Protein AF-A0A2N4TYK5-F1 (afdb_monomer)

Secondary structure (DSSP, 8-state):
---S-HHHHTTT----HHHHHHHHHHHIIIIIGGG-HHHHHHHHHIIIIIS---HHHHHHHHHHTT-HHHHHHHHHHHHHH---HHHHHHHHHHHHHHS-HHHHHHHHHHHHSPPP--

Solvent-accessible surface area (backbone atoms only — not comparable to full-atom values): 6591 Å² total; per-residue (Å²): 124,54,68,96,48,64,73,42,54,77,71,73,50,85,74,58,68,68,60,50,39,55,51,50,22,51,42,40,60,71,61,29,57,87,64,36,60,72,53,40,20,54,47,40,45,42,41,46,65,77,21,55,45,55,63,44,63,56,40,49,29,30,50,77,53,74,42,42,67,29,45,31,50,38,52,21,52,51,50,66,69,47,89,49,68,68,59,38,50,54,49,48,52,49,50,57,75,37,51,54,74,69,54,47,55,52,25,59,52,51,55,73,44,78,86,78,91,122

Foldseek 3Di:
DAALDVVCVVVVHDDDLVRSLVVLLCCVQPPVVVVDLVSLLVSLCCCCPVVVDQLLSSCVSCVVNVNLLSNLLNLLVVLLVDDDPVVSVVSLVSPVVRYDPVSSVSSVVSNPDDDDPD

Organism: Ralstonia pickettii (NCBI:txid329)

Structure (mmCIF, N/CA/C/O backbone):
data_AF-A0A2N4TYK5-F1
#
_entry.id   AF-A0A2N4TYK5-F1
#
loop_
_atom_si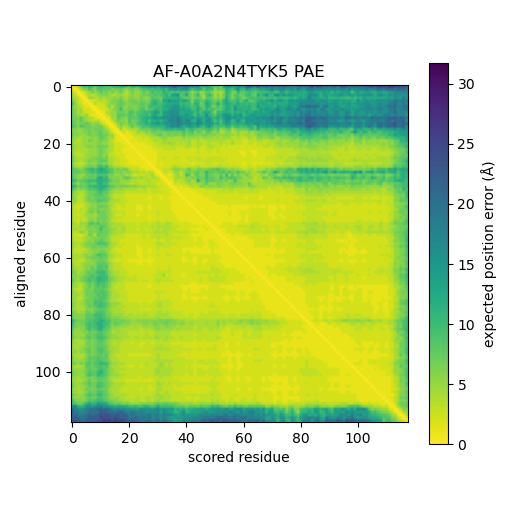te.group_PDB
_atom_site.id
_atom_site.type_symbol
_atom_site.label_atom_id
_atom_site.label_alt_id
_atom_site.label_comp_id
_atom_site.label_asym_id
_atom_site.label_entity_id
_atom_site.label_seq_id
_atom_site.pdbx_PDB_ins_code
_atom_site.Cartn_x
_atom_site.Cartn_y
_atom_site.Cartn_z
_atom_site.occupancy
_atom_site.B_iso_or_equiv
_atom_site.auth_seq_id
_atom_site.auth_comp_id
_atom_site.auth_asym_id
_atom_site.auth_atom_id
_atom_site.pdbx_PDB_model_num
ATOM 1 N N . MET A 1 1 ? -7.167 5.274 -12.864 1.00 63.44 1 MET A N 1
ATOM 2 C CA . MET A 1 1 ? -5.934 4.717 -12.266 1.00 63.44 1 MET A CA 1
ATOM 3 C C . MET A 1 1 ? -4.728 5.375 -12.900 1.00 63.44 1 MET A C 1
ATOM 5 O O . MET A 1 1 ? -4.667 5.441 -14.124 1.00 63.44 1 MET A O 1
ATOM 9 N N . THR A 1 2 ? -3.800 5.870 -12.085 1.00 69.75 2 THR A N 1
ATOM 10 C CA . THR A 1 2 ? -2.641 6.642 -12.559 1.00 69.75 2 THR A CA 1
ATOM 11 C C . THR A 1 2 ? -1.418 5.734 -12.709 1.00 69.75 2 THR A C 1
ATOM 13 O O . THR A 1 2 ? -1.240 4.776 -11.952 1.00 69.75 2 THR A O 1
ATOM 16 N N . CYS A 1 3 ? -0.572 5.999 -13.708 1.00 76.19 3 CYS A N 1
ATOM 17 C CA . CYS A 1 3 ? 0.667 5.248 -13.907 1.00 76.19 3 CYS A CA 1
ATOM 18 C C . CYS A 1 3 ? 1.686 5.585 -12.806 1.00 76.19 3 CYS A C 1
ATOM 20 O O . CYS A 1 3 ? 1.878 6.751 -12.473 1.00 76.19 3 CYS A O 1
ATOM 22 N N . CYS A 1 4 ? 2.429 4.582 -12.329 1.00 74.31 4 CYS A N 1
ATOM 23 C CA . CYS A 1 4 ? 3.496 4.749 -11.333 1.00 74.31 4 CYS A CA 1
ATOM 24 C C . CYS A 1 4 ? 4.716 5.561 -11.831 1.00 74.31 4 CYS A C 1
ATOM 26 O O . CYS A 1 4 ? 5.663 5.792 -11.080 1.00 74.31 4 CYS A O 1
ATOM 28 N N . LYS A 1 5 ? 4.753 5.945 -13.117 1.00 75.19 5 LYS A N 1
ATOM 29 C CA . LYS A 1 5 ? 5.758 6.843 -13.708 1.00 75.19 5 LYS A CA 1
ATOM 30 C C . LYS A 1 5 ? 5.098 8.172 -14.075 1.00 75.19 5 LYS A C 1
ATOM 32 O O . LYS A 1 5 ? 4.512 8.288 -15.151 1.00 75.19 5 LYS A O 1
ATOM 37 N N . ALA A 1 6 ? 5.295 9.189 -13.236 1.00 69.25 6 ALA A N 1
ATOM 38 C CA . ALA A 1 6 ? 4.780 10.543 -13.466 1.00 69.25 6 ALA A CA 1
ATOM 39 C C . ALA A 1 6 ? 5.142 11.104 -14.857 1.00 69.25 6 ALA A C 1
ATOM 41 O O . ALA A 1 6 ? 4.305 11.717 -15.506 1.00 69.25 6 ALA A O 1
ATOM 42 N N . GLY A 1 7 ? 6.346 10.810 -15.368 1.00 70.06 7 GLY A N 1
ATOM 43 C CA . GLY A 1 7 ? 6.783 11.260 -16.694 1.00 70.06 7 GLY A CA 1
ATOM 44 C C . GLY A 1 7 ? 5.959 10.718 -17.870 1.00 70.06 7 GLY A C 1
ATOM 45 O O . GLY A 1 7 ? 5.815 11.427 -18.853 1.00 70.06 7 GLY A O 1
ATOM 46 N N . ARG A 1 8 ? 5.376 9.507 -17.782 1.00 71.44 8 ARG A N 1
ATOM 47 C CA . ARG A 1 8 ? 4.475 8.991 -18.839 1.00 71.44 8 ARG 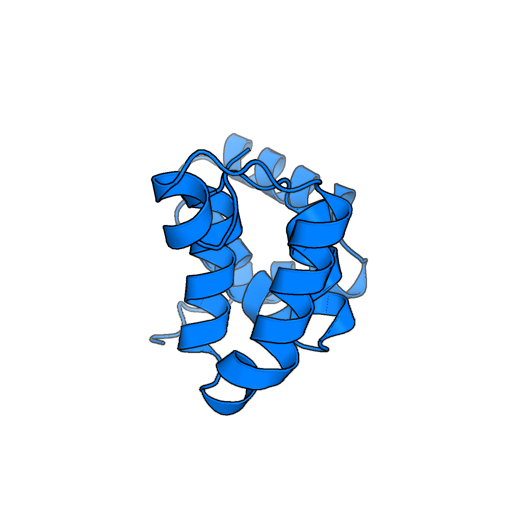A CA 1
ATOM 48 C C . ARG A 1 8 ? 3.118 9.685 -18.795 1.00 71.44 8 ARG A C 1
ATOM 50 O O . ARG A 1 8 ? 2.579 10.034 -19.839 1.00 71.44 8 ARG A O 1
ATOM 57 N N . VAL A 1 9 ? 2.611 9.926 -17.585 1.00 68.94 9 VAL A N 1
ATOM 58 C CA . VAL A 1 9 ? 1.361 10.667 -17.366 1.00 68.94 9 VAL A CA 1
ATOM 59 C C . VAL A 1 9 ? 1.486 12.093 -17.901 1.00 68.94 9 VAL A C 1
ATOM 61 O O . VAL A 1 9 ? 0.593 12.562 -18.595 1.00 68.94 9 VAL A O 1
ATOM 64 N N . ALA A 1 10 ? 2.624 12.748 -17.651 1.00 67.56 10 ALA A N 1
ATOM 65 C CA . ALA A 1 10 ? 2.892 14.121 -18.079 1.00 67.56 10 ALA A CA 1
ATOM 66 C C . ALA A 1 10 ? 2.890 14.320 -19.608 1.00 67.56 10 ALA A C 1
ATOM 68 O O . ALA A 1 10 ? 2.697 15.440 -20.067 1.00 67.56 10 ALA A O 1
ATOM 69 N N . VAL A 1 11 ? 3.073 13.252 -20.391 1.00 72.81 11 VAL A N 1
ATOM 70 C CA . VAL A 1 11 ? 3.033 13.284 -21.866 1.00 72.81 11 VAL A CA 1
ATOM 71 C C . VAL A 1 11 ? 1.797 12.579 -22.444 1.00 72.81 11 VAL A C 1
ATOM 73 O O . VAL A 1 11 ? 1.785 12.211 -23.614 1.00 72.81 11 VAL A O 1
ATOM 76 N N . GLY A 1 12 ? 0.761 12.356 -21.627 1.00 63.22 12 GLY A N 1
ATOM 77 C CA . GLY A 1 12 ? -0.521 11.794 -22.070 1.00 63.22 12 GLY A CA 1
ATOM 78 C C . GLY A 1 12 ? -0.496 10.302 -22.415 1.00 63.22 12 GLY A C 1
ATOM 79 O O . GLY A 1 12 ? -1.454 9.796 -22.994 1.00 63.22 12 GLY A O 1
ATOM 80 N N . LEU A 1 13 ? 0.571 9.575 -22.064 1.00 59.09 13 LEU A N 1
ATOM 81 C CA . LEU A 1 13 ? 0.667 8.146 -22.348 1.00 59.09 13 LEU A CA 1
ATOM 82 C C . LEU A 1 13 ? -0.080 7.337 -21.285 1.00 59.09 13 LEU A C 1
ATOM 84 O O . LEU A 1 13 ? 0.335 7.271 -20.122 1.00 59.09 13 LEU A O 1
ATOM 88 N N . SER A 1 14 ? -1.148 6.662 -21.706 1.00 65.31 14 SER A N 1
ATOM 89 C CA . SER A 1 14 ? -1.745 5.576 -20.936 1.00 65.31 14 SER A CA 1
ATOM 90 C C . SER A 1 14 ? -0.836 4.340 -20.984 1.00 65.31 14 SER A C 1
ATOM 92 O O . SER A 1 14 ? -0.026 4.148 -21.892 1.00 65.31 14 SER A O 1
ATOM 94 N N . CYS A 1 15 ? -0.906 3.521 -19.942 1.00 71.50 15 CYS A N 1
ATOM 95 C CA . CYS A 1 15 ? -0.182 2.259 -19.849 1.00 71.50 15 CYS A CA 1
ATOM 96 C C . CYS A 1 15 ? -1.190 1.213 -19.399 1.00 71.50 15 CYS A C 1
ATOM 98 O O . CYS A 1 15 ? -1.906 1.473 -18.426 1.00 71.50 15 CYS A O 1
ATOM 100 N N . GLU A 1 16 ? -1.246 0.065 -20.068 1.00 78.88 16 GLU A N 1
ATOM 101 C CA . GLU A 1 16 ? -2.131 -1.016 -19.646 1.00 78.88 16 GLU A CA 1
ATOM 102 C C . GLU A 1 16 ? -1.753 -1.515 -18.253 1.00 78.88 16 GLU A C 1
ATOM 104 O O . GLU A 1 16 ? -0.604 -1.400 -17.812 1.00 78.88 16 GLU A O 1
ATOM 109 N N . ARG A 1 17 ? -2.737 -2.051 -17.526 1.00 79.81 17 ARG A N 1
ATOM 110 C CA . ARG A 1 17 ? -2.545 -2.431 -16.126 1.00 79.81 17 ARG A CA 1
ATOM 111 C C . ARG A 1 17 ? -1.451 -3.484 -15.954 1.00 79.81 17 ARG A C 1
ATOM 113 O O . ARG A 1 17 ? -0.617 -3.351 -15.061 1.00 79.81 17 ARG A O 1
ATOM 120 N N . MET A 1 18 ? -1.428 -4.482 -16.831 1.00 76.81 18 MET A N 1
ATOM 121 C CA . MET A 1 18 ? -0.425 -5.548 -16.804 1.00 76.81 18 MET A CA 1
ATOM 122 C C . MET A 1 18 ? 0.994 -4.990 -16.979 1.00 76.81 18 MET A C 1
ATOM 124 O O . MET A 1 18 ? 1.883 -5.29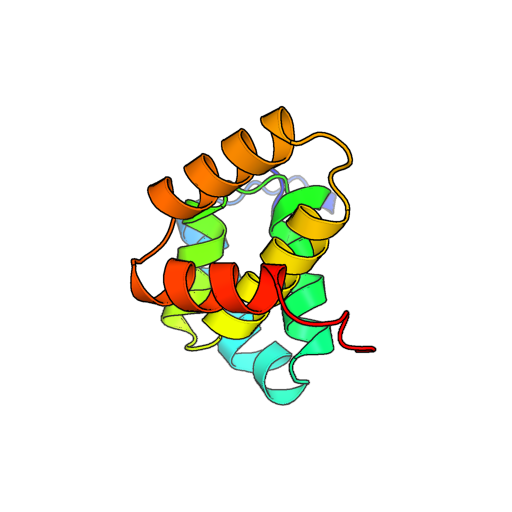0 -16.181 1.00 76.81 18 MET A O 1
ATOM 128 N N . ASP A 1 19 ? 1.188 -4.070 -17.925 1.00 82.62 19 ASP A N 1
ATOM 129 C CA . ASP A 1 19 ? 2.478 -3.405 -18.135 1.00 82.62 19 ASP A CA 1
ATOM 130 C C . ASP A 1 19 ? 2.912 -2.574 -16.923 1.00 82.62 19 ASP A C 1
ATOM 132 O O . ASP A 1 19 ? 4.095 -2.529 -16.569 1.00 82.62 19 ASP A O 1
ATOM 136 N N . GLN A 1 20 ? 1.958 -1.915 -16.259 1.00 85.00 20 GLN A N 1
ATOM 137 C CA . GLN A 1 20 ? 2.230 -1.155 -15.042 1.00 85.00 20 GLN A CA 1
ATOM 138 C C . GLN A 1 20 ? 2.731 -2.066 -13.914 1.00 85.00 20 GLN A C 1
ATOM 140 O O . GLN A 1 20 ? 3.706 -1.716 -13.246 1.00 85.00 20 GLN A O 1
ATOM 145 N N . MET A 1 21 ? 2.106 -3.229 -13.716 1.00 85.88 21 MET A N 1
ATOM 146 C CA . MET A 1 21 ? 2.499 -4.192 -12.680 1.00 85.88 21 MET A CA 1
ATOM 147 C C . MET A 1 21 ? 3.901 -4.753 -12.939 1.00 85.88 21 MET A C 1
ATOM 149 O O . MET A 1 21 ? 4.741 -4.745 -12.036 1.00 85.88 21 MET A O 1
ATOM 153 N N . CYS A 1 22 ? 4.206 -5.120 -14.188 1.00 87.06 22 CYS A N 1
ATOM 154 C CA . CYS A 1 22 ? 5.554 -5.518 -14.601 1.00 87.06 22 CYS A CA 1
ATOM 155 C C . CYS A 1 22 ? 6.581 -4.399 -14.364 1.00 87.06 22 CYS A C 1
ATOM 157 O O . CYS A 1 22 ? 7.681 -4.651 -13.869 1.00 87.06 22 CYS A O 1
ATOM 159 N N . CYS A 1 23 ? 6.237 -3.144 -14.668 1.00 88.25 23 CYS A N 1
ATOM 160 C CA . CYS A 1 23 ? 7.107 -1.997 -14.398 1.00 88.25 23 CYS A CA 1
ATOM 161 C C . CYS A 1 23 ? 7.362 -1.792 -12.898 1.00 88.25 23 CYS A C 1
ATOM 163 O O . CYS A 1 23 ? 8.490 -1.481 -12.507 1.00 88.25 23 CYS A O 1
ATOM 165 N N . ALA A 1 24 ? 6.330 -1.934 -12.062 1.00 89.69 24 ALA A N 1
ATOM 166 C CA . ALA A 1 24 ? 6.452 -1.811 -10.613 1.00 89.69 24 ALA A CA 1
ATOM 167 C C . ALA A 1 24 ? 7.377 -2.897 -10.050 1.00 89.69 24 ALA A C 1
ATOM 169 O O . ALA A 1 24 ? 8.308 -2.567 -9.317 1.00 89.69 24 ALA A O 1
ATOM 170 N N . TRP A 1 25 ? 7.193 -4.153 -10.471 1.00 93.06 25 TRP A N 1
ATOM 171 C CA . TRP A 1 25 ? 8.066 -5.263 -10.088 1.00 93.06 25 TRP A CA 1
ATOM 172 C C . TRP A 1 25 ? 9.535 -4.995 -10.446 1.00 93.06 25 TRP A C 1
ATOM 174 O O . TRP A 1 25 ? 10.390 -5.047 -9.564 1.00 93.06 25 TRP A O 1
ATOM 184 N N . HIS A 1 26 ? 9.834 -4.591 -11.688 1.00 90.25 26 HIS A N 1
ATOM 185 C CA . HIS A 1 26 ? 11.208 -4.265 -12.098 1.00 90.25 26 HIS A CA 1
ATOM 186 C C . HIS A 1 26 ? 11.826 -3.131 -11.264 1.00 90.25 26 HIS A C 1
ATOM 188 O O . HIS A 1 26 ? 13.013 -3.175 -10.942 1.00 90.25 26 HIS A O 1
ATOM 194 N N . ARG A 1 27 ? 11.047 -2.104 -10.890 1.00 88.50 27 ARG A N 1
ATOM 195 C CA . ARG A 1 27 ? 11.545 -1.018 -10.023 1.00 88.50 27 ARG A CA 1
ATOM 196 C C . ARG A 1 27 ? 11.852 -1.511 -8.615 1.00 88.50 27 ARG A C 1
ATOM 198 O O . ARG A 1 27 ? 12.875 -1.113 -8.058 1.00 88.50 27 ARG A O 1
ATOM 205 N N . ILE A 1 28 ? 10.990 -2.358 -8.059 1.00 91.88 28 ILE A N 1
ATOM 206 C CA . ILE A 1 28 ? 11.197 -2.955 -6.740 1.00 91.88 28 ILE A CA 1
ATOM 207 C C . ILE A 1 28 ? 12.465 -3.807 -6.767 1.00 91.88 28 ILE A C 1
ATOM 209 O O . ILE A 1 28 ? 13.404 -3.508 -6.033 1.00 91.88 28 ILE A O 1
ATOM 213 N N . ALA A 1 29 ? 12.523 -4.789 -7.669 1.00 89.31 29 ALA A N 1
ATOM 214 C CA . ALA A 1 29 ? 13.624 -5.739 -7.772 1.00 89.31 29 ALA A CA 1
ATOM 215 C C . ALA A 1 29 ? 14.966 -5.073 -8.123 1.00 89.31 29 ALA A C 1
ATOM 217 O O . ALA A 1 29 ? 15.992 -5.430 -7.551 1.00 89.31 29 ALA A O 1
ATOM 218 N N . GLY A 1 30 ? 14.966 -4.098 -9.038 1.00 82.88 30 GLY A N 1
ATOM 219 C CA . GLY A 1 30 ? 16.196 -3.512 -9.575 1.00 82.88 30 GLY A CA 1
ATOM 220 C C . GLY A 1 30 ? 16.705 -2.262 -8.855 1.00 82.88 30 GLY A C 1
ATOM 221 O O . GLY A 1 30 ? 17.912 -2.067 -8.764 1.00 82.88 30 GLY A O 1
ATOM 222 N N . ALA A 1 31 ? 15.820 -1.390 -8.360 1.00 81.56 31 ALA A N 1
ATOM 223 C CA . ALA A 1 31 ? 16.222 -0.060 -7.883 1.00 81.56 31 ALA A CA 1
ATOM 224 C C . ALA A 1 31 ? 15.889 0.203 -6.413 1.00 81.56 31 ALA A C 1
ATOM 226 O O . ALA A 1 31 ? 16.618 0.935 -5.744 1.00 81.56 31 ALA A O 1
ATOM 227 N N . PHE A 1 32 ? 14.776 -0.327 -5.906 1.00 85.69 32 PHE A N 1
ATOM 228 C CA . PHE A 1 32 ? 14.312 0.005 -4.556 1.00 85.69 32 PHE A CA 1
ATOM 229 C C . PHE A 1 32 ? 14.761 -0.997 -3.503 1.00 85.69 32 PHE A C 1
ATOM 231 O O . PHE A 1 32 ? 15.100 -0.569 -2.404 1.00 85.69 32 PHE A O 1
ATOM 238 N N . LYS A 1 33 ? 14.868 -2.285 -3.843 1.00 81.62 33 LYS A N 1
ATOM 239 C CA . LYS A 1 33 ? 15.360 -3.327 -2.932 1.00 81.62 33 LYS A CA 1
ATOM 240 C C . LYS A 1 33 ? 16.730 -2.988 -2.337 1.00 81.62 33 LYS A C 1
ATOM 242 O O . LYS A 1 33 ? 16.906 -3.034 -1.126 1.00 81.62 33 LYS A O 1
ATOM 247 N N . LEU A 1 34 ? 17.661 -2.509 -3.164 1.00 85.06 34 LEU A N 1
ATOM 248 C CA . LEU A 1 34 ? 19.000 -2.080 -2.728 1.00 85.06 34 LEU A CA 1
ATOM 249 C C . LEU A 1 34 ? 18.997 -0.842 -1.816 1.00 85.06 34 LEU A C 1
ATOM 251 O O . LEU A 1 34 ? 19.983 -0.569 -1.140 1.00 85.06 34 LEU A O 1
ATOM 255 N N . ARG A 1 35 ? 17.902 -0.076 -1.801 1.00 86.44 35 ARG A N 1
ATOM 256 C CA . ARG A 1 35 ? 17.748 1.142 -0.992 1.00 86.44 35 ARG A CA 1
ATOM 257 C C . ARG A 1 35 ? 17.003 0.893 0.320 1.00 86.44 35 ARG A C 1
ATOM 259 O O . ARG A 1 35 ? 16.862 1.817 1.119 1.00 86.44 35 ARG A O 1
ATOM 266 N N . GLY A 1 36 ? 16.545 -0.337 0.534 1.00 87.75 36 GLY A N 1
ATOM 267 C CA . GLY A 1 36 ? 15.973 -0.799 1.786 1.00 87.75 36 GLY A CA 1
ATOM 268 C C . GLY A 1 36 ? 14.518 -0.399 2.035 1.00 87.75 36 GLY A C 1
ATOM 269 O O . GLY A 1 36 ? 13.823 0.215 1.219 1.00 87.75 36 GLY A O 1
ATOM 270 N N . LEU A 1 37 ? 14.074 -0.780 3.230 1.00 87.88 37 LEU A N 1
ATOM 271 C CA . LEU A 1 37 ? 12.686 -0.763 3.684 1.00 87.88 37 LEU A CA 1
ATOM 272 C C . LEU A 1 37 ? 11.980 0.603 3.585 1.00 87.88 37 LEU A C 1
ATOM 274 O O . LEU A 1 37 ? 10.842 0.623 3.115 1.00 87.88 37 LEU A O 1
ATOM 278 N N . PRO A 1 38 ? 12.602 1.750 3.942 1.00 89.31 38 PRO A N 1
ATOM 279 C CA . PRO A 1 38 ? 11.907 3.039 3.895 1.00 89.31 38 PRO A CA 1
ATOM 280 C C . PRO A 1 38 ? 11.500 3.448 2.475 1.00 89.31 38 PRO A C 1
ATOM 282 O O . PRO A 1 38 ? 10.426 4.010 2.265 1.00 89.31 38 PRO A O 1
ATOM 285 N N . VAL A 1 39 ? 12.340 3.144 1.479 1.00 92.19 39 VAL A N 1
ATOM 286 C CA . VAL A 1 39 ? 12.048 3.451 0.071 1.00 92.19 39 VAL A CA 1
ATOM 287 C C . VAL A 1 39 ? 10.941 2.544 -0.459 1.00 92.19 39 VAL A C 1
ATOM 289 O O . VAL A 1 39 ? 10.053 3.017 -1.167 1.00 92.19 39 VAL A O 1
ATOM 292 N N . LEU A 1 40 ? 10.964 1.263 -0.090 1.00 93.44 40 LEU A N 1
ATOM 293 C CA . LEU A 1 40 ? 9.937 0.297 -0.473 1.00 93.44 40 LEU A CA 1
ATOM 294 C C . LEU A 1 40 ? 8.571 0.632 0.143 1.00 93.44 40 LEU A C 1
ATOM 296 O O . LEU A 1 40 ? 7.578 0.639 -0.581 1.00 93.44 40 LEU A O 1
ATOM 300 N N . SER A 1 41 ? 8.526 0.980 1.434 1.00 91.81 41 SER A N 1
ATOM 301 C CA . SER A 1 41 ? 7.289 1.388 2.120 1.00 91.81 41 SER A CA 1
ATOM 302 C C . SER A 1 41 ? 6.694 2.647 1.489 1.00 91.81 41 SER A C 1
ATOM 304 O O . SER A 1 41 ? 5.526 2.651 1.110 1.00 91.81 41 SER A O 1
ATOM 306 N N . LYS A 1 42 ? 7.511 3.685 1.252 1.00 91.19 42 LYS A N 1
ATOM 307 C CA . LYS A 1 42 ? 7.052 4.905 0.563 1.00 91.19 42 LYS A CA 1
ATOM 308 C C . LYS A 1 42 ? 6.560 4.634 -0.855 1.00 91.19 42 LYS A C 1
ATOM 310 O O . LYS A 1 42 ? 5.651 5.305 -1.337 1.00 91.19 42 LYS A O 1
ATOM 315 N N . PHE A 1 43 ? 7.160 3.672 -1.554 1.00 93.19 43 PHE A N 1
ATOM 316 C CA . PHE A 1 43 ? 6.674 3.290 -2.874 1.00 93.19 43 PHE A CA 1
ATOM 317 C C . PHE A 1 43 ? 5.331 2.556 -2.802 1.00 93.19 43 PHE A C 1
ATOM 319 O O . PHE A 1 43 ? 4.462 2.837 -3.623 1.00 93.19 43 PHE A O 1
ATOM 326 N N . ALA A 1 44 ? 5.131 1.677 -1.816 1.00 94.56 44 ALA A N 1
ATOM 327 C CA . ALA A 1 44 ? 3.837 1.044 -1.570 1.00 94.56 44 ALA A CA 1
ATOM 328 C C . ALA A 1 44 ? 2.746 2.094 -1.302 1.00 94.56 44 ALA A C 1
ATOM 330 O O . ALA A 1 44 ? 1.707 2.071 -1.958 1.00 94.56 44 ALA A O 1
ATOM 331 N N . GLU A 1 45 ? 3.018 3.058 -0.417 1.00 93.44 45 GLU A N 1
ATOM 332 C CA . GLU A 1 45 ? 2.132 4.197 -0.128 1.00 93.44 45 GLU A CA 1
ATOM 333 C C . GLU A 1 45 ? 1.816 4.998 -1.399 1.00 93.44 45 GLU A C 1
ATOM 335 O O . GLU A 1 45 ? 0.657 5.258 -1.706 1.00 93.44 45 GLU A O 1
ATOM 340 N N . HIS A 1 46 ? 2.827 5.319 -2.213 1.00 91.12 46 HIS A N 1
ATOM 341 C CA . HIS A 1 46 ? 2.618 6.025 -3.478 1.00 91.12 46 HIS A CA 1
ATOM 342 C C . HIS A 1 46 ? 1.694 5.265 -4.444 1.00 91.12 46 HIS A C 1
ATOM 344 O O . HIS A 1 46 ? 0.847 5.878 -5.098 1.00 91.12 46 HIS A O 1
ATOM 350 N N . LEU A 1 47 ? 1.844 3.942 -4.552 1.00 91.69 47 LEU A N 1
ATOM 351 C CA . LEU A 1 47 ? 0.981 3.134 -5.413 1.00 91.69 47 LEU A CA 1
ATOM 352 C C . LEU A 1 47 ? -0.458 3.080 -4.883 1.00 91.69 47 LEU A C 1
ATOM 354 O O . LEU A 1 47 ? -1.397 3.234 -5.665 1.00 91.69 47 LEU A O 1
ATOM 358 N N . LEU A 1 48 ? -0.629 2.895 -3.573 1.00 91.88 48 LEU A N 1
ATOM 359 C CA . LEU A 1 48 ? -1.939 2.786 -2.930 1.00 91.88 48 LEU A CA 1
ATOM 360 C C . LEU A 1 48 ? -2.695 4.118 -2.910 1.00 91.88 48 LEU A C 1
ATOM 362 O O . LEU A 1 48 ? -3.878 4.145 -3.238 1.00 91.88 48 LEU A O 1
ATOM 366 N N . ASP A 1 49 ? -2.025 5.214 -2.562 1.00 89.94 49 ASP A N 1
ATOM 367 C CA . ASP A 1 49 ? -2.689 6.486 -2.276 1.00 89.94 49 ASP A CA 1
ATOM 368 C C . ASP A 1 49 ? -2.642 7.434 -3.480 1.00 89.94 49 ASP A C 1
ATOM 370 O O . ASP A 1 49 ? -3.679 7.877 -3.968 1.00 89.94 49 ASP A O 1
ATOM 374 N N . ALA A 1 50 ? -1.450 7.715 -4.021 1.00 86.94 50 ALA A N 1
ATOM 375 C CA . ALA A 1 50 ? -1.307 8.680 -5.115 1.00 86.94 50 ALA A CA 1
ATOM 376 C C . ALA A 1 50 ? -1.733 8.101 -6.472 1.00 86.94 50 ALA A C 1
ATOM 378 O O . ALA A 1 50 ? -2.294 8.806 -7.312 1.00 86.94 50 ALA A O 1
ATOM 379 N N . CYS A 1 51 ? -1.462 6.814 -6.704 1.00 85.69 51 CYS A N 1
ATOM 380 C CA . CYS A 1 51 ? -1.853 6.142 -7.941 1.00 85.69 51 CYS A CA 1
ATOM 381 C C . CYS A 1 51 ? -3.221 5.446 -7.849 1.00 85.69 51 CYS A C 1
ATOM 383 O O . CYS A 1 51 ? -3.761 5.056 -8.893 1.00 85.69 51 CYS A O 1
ATOM 385 N N . ALA A 1 52 ? -3.775 5.324 -6.635 1.00 88.81 52 ALA A N 1
ATOM 386 C CA . ALA A 1 52 ? -5.044 4.664 -6.334 1.00 88.81 52 ALA A CA 1
ATOM 387 C C . ALA A 1 52 ? -5.119 3.227 -6.882 1.00 88.81 52 ALA A C 1
ATOM 389 O O . ALA A 1 52 ? -6.125 2.817 -7.464 1.00 88.81 52 ALA A O 1
ATOM 390 N N . TRP A 1 53 ? -4.023 2.472 -6.767 1.00 91.44 53 TRP A N 1
ATOM 391 C CA . TRP A 1 53 ? -3.988 1.071 -7.176 1.00 91.44 53 TRP A CA 1
ATOM 392 C C . TRP A 1 53 ? -4.754 0.197 -6.170 1.00 91.44 53 TRP A C 1
ATOM 394 O O . TRP A 1 53 ? -4.541 0.349 -4.965 1.00 91.44 53 TRP A O 1
ATOM 404 N N . PRO A 1 54 ? -5.587 -0.759 -6.629 1.00 92.81 54 PRO A N 1
ATOM 405 C CA . PRO A 1 54 ? -6.135 -1.800 -5.772 1.00 92.81 54 PRO A CA 1
ATOM 406 C C . PRO A 1 54 ? -5.026 -2.537 -5.026 1.00 92.81 54 PRO A C 1
ATOM 408 O O . PRO A 1 54 ? -3.976 -2.831 -5.601 1.00 92.81 54 PRO A O 1
ATOM 411 N N . LEU A 1 55 ? -5.276 -2.889 -3.762 1.00 95.75 55 LEU A N 1
ATOM 412 C CA . LEU A 1 55 ? -4.284 -3.575 -2.935 1.00 95.75 55 LEU A CA 1
ATOM 413 C C . LEU A 1 55 ? -3.820 -4.895 -3.564 1.00 95.75 55 LEU A C 1
ATOM 415 O O . LEU A 1 55 ? -2.631 -5.180 -3.513 1.00 95.75 55 LEU A O 1
ATOM 419 N N . ALA A 1 56 ? -4.713 -5.653 -4.207 1.00 95.12 56 ALA A N 1
ATOM 420 C CA . ALA A 1 56 ? -4.359 -6.902 -4.888 1.00 95.12 56 ALA A CA 1
ATOM 421 C C . ALA A 1 56 ? -3.294 -6.691 -5.980 1.00 95.12 56 ALA A C 1
ATOM 423 O O . ALA A 1 56 ? -2.326 -7.446 -6.090 1.00 95.12 56 ALA A O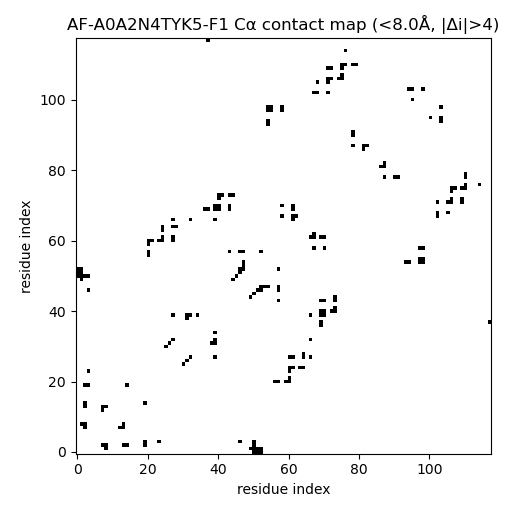 1
ATOM 424 N N . ASP A 1 57 ? -3.414 -5.597 -6.729 1.00 93.88 57 ASP A N 1
ATOM 425 C CA . ASP A 1 57 ? -2.475 -5.259 -7.794 1.00 93.88 57 ASP A CA 1
ATOM 426 C C . ASP A 1 57 ? -1.152 -4.694 -7.264 1.00 93.88 57 ASP A C 1
ATOM 428 O O . ASP A 1 57 ? -0.136 -4.779 -7.950 1.00 93.88 57 ASP A O 1
ATOM 432 N N . VAL A 1 58 ? -1.148 -4.083 -6.073 1.00 94.94 58 VAL A N 1
ATOM 433 C CA . VAL A 1 58 ? 0.089 -3.669 -5.384 1.00 94.94 58 VAL A CA 1
ATOM 434 C C . VAL A 1 58 ? 0.754 -4.870 -4.714 1.00 94.94 58 VAL A C 1
ATOM 436 O O . VAL A 1 58 ? 1.978 -4.972 -4.703 1.00 94.94 58 VAL A O 1
ATOM 439 N N . PHE A 1 59 ? -0.031 -5.813 -4.201 1.00 96.62 59 PHE A N 1
ATOM 440 C CA . PHE A 1 59 ? 0.464 -7.032 -3.578 1.00 96.62 59 PHE A CA 1
ATOM 441 C C . PHE A 1 59 ? 1.270 -7.876 -4.561 1.00 96.62 59 PHE A C 1
ATOM 443 O O . PHE A 1 59 ? 2.379 -8.286 -4.229 1.00 96.62 59 PHE A O 1
ATOM 450 N N . TRP A 1 60 ? 0.774 -8.067 -5.786 1.00 94.81 60 TRP A N 1
ATOM 451 C CA . TRP A 1 60 ? 1.452 -8.883 -6.795 1.00 94.81 60 TRP A CA 1
ATOM 452 C C . TRP A 1 60 ? 2.933 -8.507 -7.030 1.00 94.81 60 TRP A C 1
ATOM 454 O O . TRP A 1 60 ? 3.784 -9.378 -6.840 1.00 94.81 60 TRP A O 1
ATOM 464 N N . PRO A 1 61 ? 3.308 -7.255 -7.374 1.00 94.50 61 PRO A N 1
ATOM 465 C CA . PRO A 1 61 ? 4.702 -6.907 -7.646 1.00 94.50 61 PRO A CA 1
ATOM 466 C C . PRO A 1 61 ? 5.587 -6.942 -6.393 1.00 94.50 61 PRO A C 1
ATOM 468 O O . PRO A 1 61 ? 6.762 -7.288 -6.501 1.00 94.50 61 PRO A O 1
ATOM 471 N N . PHE A 1 62 ? 5.052 -6.622 -5.208 1.00 96.00 62 PHE A N 1
ATOM 472 C CA . PHE A 1 62 ? 5.801 -6.733 -3.950 1.00 96.00 62 PHE A CA 1
ATOM 473 C C . PHE A 1 62 ? 6.051 -8.194 -3.570 1.00 96.00 62 PHE A C 1
ATOM 475 O O . PHE A 1 62 ? 7.168 -8.546 -3.192 1.00 96.00 62 PHE A O 1
ATOM 482 N N . ASN A 1 63 ? 5.045 -9.055 -3.724 1.00 95.88 63 ASN A N 1
ATOM 483 C CA . ASN A 1 63 ? 5.168 -10.486 -3.479 1.00 95.88 63 ASN A CA 1
ATOM 484 C C . ASN A 1 63 ? 6.147 -11.136 -4.468 1.00 95.88 63 ASN A C 1
ATOM 486 O O . ASN A 1 63 ? 7.078 -11.821 -4.055 1.00 95.88 63 ASN A O 1
ATOM 490 N N . ALA A 1 64 ? 6.014 -10.836 -5.764 1.00 93.31 64 ALA A N 1
ATOM 491 C CA . ALA A 1 64 ? 6.898 -11.351 -6.810 1.00 93.31 64 ALA A CA 1
ATOM 492 C C . ALA A 1 64 ? 8.360 -10.880 -6.673 1.00 93.31 64 ALA A C 1
ATOM 494 O O . ALA A 1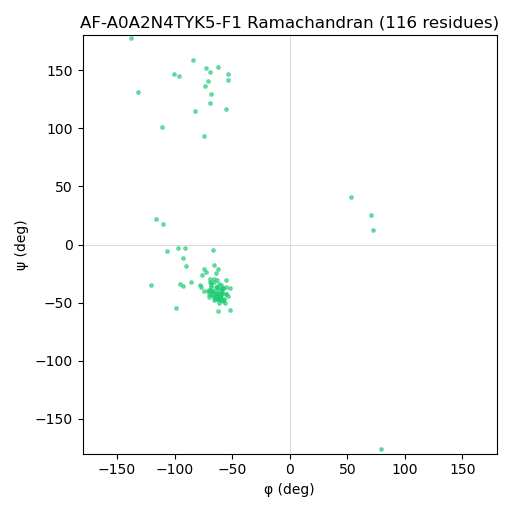 64 ? 9.270 -11.537 -7.172 1.00 93.31 64 ALA A O 1
ATOM 495 N N . ALA A 1 65 ? 8.612 -9.747 -6.012 1.00 93.31 65 ALA A N 1
ATOM 496 C CA . ALA A 1 65 ? 9.965 -9.263 -5.724 1.00 93.31 65 ALA A CA 1
ATOM 497 C C . ALA A 1 65 ? 10.532 -9.756 -4.374 1.00 93.31 65 ALA A C 1
ATOM 499 O O . ALA A 1 65 ? 11.687 -9.458 -4.043 1.00 93.31 65 ALA A O 1
ATOM 500 N N . GLY A 1 66 ? 9.737 -10.497 -3.591 1.00 93.50 66 GLY A N 1
ATOM 501 C CA . GLY A 1 66 ? 10.097 -10.949 -2.246 1.00 93.50 66 GLY A CA 1
ATOM 502 C C . GLY A 1 66 ? 10.140 -9.824 -1.206 1.00 93.50 66 GLY A C 1
ATOM 503 O O . GLY A 1 66 ? 10.864 -9.936 -0.226 1.00 93.50 66 GLY A O 1
ATOM 504 N N . GLU A 1 67 ? 9.401 -8.733 -1.425 1.00 94.81 67 GLU A N 1
ATOM 505 C CA . GLU A 1 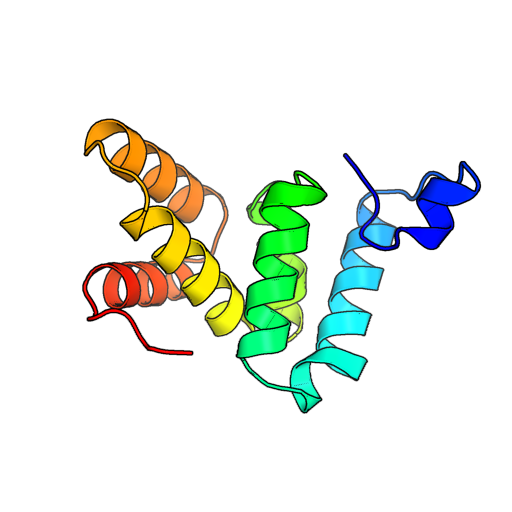67 ? 9.385 -7.529 -0.576 1.00 94.81 67 GLU A CA 1
ATOM 506 C C . GLU A 1 67 ? 8.013 -7.288 0.078 1.00 94.81 67 GLU A C 1
ATOM 508 O O . GLU A 1 67 ? 7.686 -6.173 0.486 1.00 94.81 67 GLU A O 1
ATOM 513 N N . SER A 1 68 ? 7.183 -8.327 0.196 1.00 94.75 68 SER A N 1
ATOM 514 C CA . SER A 1 68 ? 5.829 -8.245 0.762 1.00 94.75 68 SER A CA 1
ATOM 515 C C . SER A 1 68 ? 5.795 -7.640 2.175 1.00 94.75 68 SER A C 1
ATOM 517 O O . SER A 1 68 ? 4.859 -6.913 2.505 1.00 94.75 68 SER A O 1
ATOM 519 N N . SER A 1 69 ? 6.851 -7.818 2.974 1.00 91.94 69 SER A N 1
ATOM 520 C CA . SER A 1 69 ? 7.005 -7.195 4.296 1.00 91.94 69 SER A CA 1
ATOM 521 C C . SER A 1 69 ? 6.981 -5.661 4.262 1.00 91.94 69 SER A C 1
ATOM 523 O O . SER A 1 69 ? 6.444 -5.036 5.176 1.00 91.94 69 SER A O 1
ATOM 525 N N . ALA A 1 70 ? 7.520 -5.033 3.211 1.00 93.75 70 ALA A N 1
ATOM 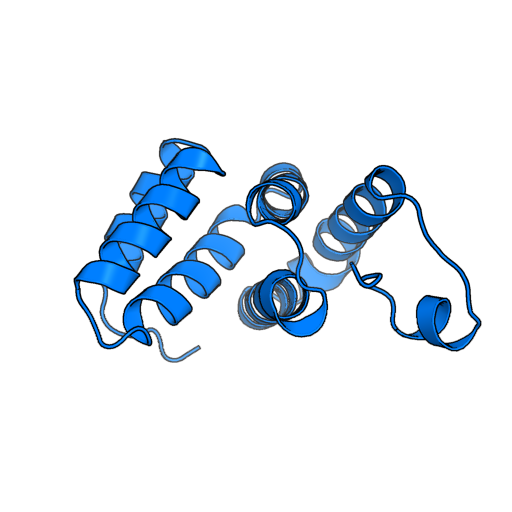526 C CA . ALA A 1 70 ? 7.492 -3.578 3.071 1.00 93.75 70 ALA A CA 1
ATOM 527 C C . ALA A 1 70 ? 6.068 -3.060 2.816 1.00 93.75 70 ALA A C 1
ATOM 529 O O . ALA A 1 70 ? 5.659 -2.051 3.390 1.00 93.75 70 ALA A O 1
ATOM 530 N N . LEU A 1 71 ? 5.289 -3.786 2.008 1.00 96.69 71 LEU A N 1
ATOM 531 C CA . LEU A 1 71 ? 3.871 -3.494 1.806 1.00 96.69 71 LEU A CA 1
ATOM 532 C C . LEU A 1 71 ? 3.066 -3.736 3.093 1.00 96.69 71 LEU A C 1
ATOM 534 O O . LEU A 1 71 ? 2.216 -2.919 3.441 1.00 96.69 71 LEU A O 1
ATOM 538 N N . ALA A 1 72 ? 3.364 -4.804 3.839 1.00 95.88 72 ALA A N 1
ATOM 539 C CA . ALA A 1 72 ? 2.707 -5.091 5.115 1.00 95.88 72 ALA A CA 1
ATOM 540 C C . ALA A 1 72 ? 2.916 -3.962 6.138 1.00 95.88 72 ALA A C 1
ATOM 542 O O . ALA A 1 72 ? 1.979 -3.596 6.848 1.00 95.88 72 ALA A O 1
ATOM 543 N N . LEU A 1 73 ? 4.108 -3.357 6.174 1.00 94.25 73 LEU A N 1
ATOM 544 C CA . LEU A 1 73 ? 4.395 -2.189 7.013 1.00 94.25 73 LEU A CA 1
ATOM 545 C C . LEU A 1 73 ? 3.579 -0.960 6.616 1.00 94.25 73 LEU A C 1
ATOM 547 O O . LEU A 1 73 ? 2.989 -0.332 7.497 1.00 94.25 73 LEU A O 1
ATOM 551 N N . ALA A 1 74 ? 3.498 -0.648 5.320 1.00 94.38 74 ALA A N 1
ATOM 552 C CA . ALA A 1 74 ? 2.670 0.449 4.821 1.00 94.38 74 ALA A CA 1
ATOM 553 C C . ALA A 1 74 ? 1.188 0.236 5.185 1.00 94.38 74 ALA A C 1
ATOM 555 O O . ALA A 1 74 ? 0.543 1.121 5.752 1.00 94.38 74 ALA A O 1
ATOM 556 N N . CYS A 1 75 ? 0.660 -0.974 4.963 1.00 95.94 75 CYS A N 1
ATOM 557 C CA . CYS A 1 75 ? -0.704 -1.332 5.355 1.00 95.94 75 CYS A CA 1
ATOM 558 C C . CYS A 1 75 ? -0.918 -1.215 6.872 1.00 95.94 75 CYS A C 1
ATOM 560 O O . CYS A 1 75 ? -1.925 -0.657 7.302 1.00 95.94 75 CYS A O 1
ATOM 562 N N . ALA A 1 76 ? 0.016 -1.695 7.696 1.00 95.19 76 ALA A N 1
ATOM 563 C CA . ALA A 1 76 ? -0.088 -1.612 9.153 1.00 95.19 76 ALA A CA 1
ATOM 564 C C . ALA A 1 76 ? 0.024 -0.168 9.675 1.00 95.19 76 ALA A C 1
ATOM 566 O O . ALA A 1 76 ? -0.600 0.181 10.677 1.00 95.19 76 ALA A O 1
ATOM 567 N N . SER A 1 77 ? 0.816 0.685 9.020 1.00 92.81 77 SER A N 1
ATOM 568 C CA . SER A 1 77 ? 0.869 2.125 9.305 1.00 92.81 77 SER A CA 1
ATOM 569 C C . SER A 1 77 ? -0.495 2.771 9.058 1.00 92.81 77 SER A C 1
ATOM 571 O O . SER A 1 77 ? -1.068 3.387 9.958 1.00 92.81 77 SER A O 1
ATOM 573 N N . ARG A 1 78 ? -1.083 2.512 7.883 1.00 93.62 78 ARG A N 1
ATOM 574 C CA . ARG A 1 78 ? -2.426 2.983 7.531 1.00 93.62 78 ARG A CA 1
ATOM 575 C C . ARG A 1 78 ? -3.489 2.469 8.500 1.00 93.62 78 ARG A C 1
ATOM 577 O O . ARG A 1 78 ? -4.274 3.267 8.993 1.00 93.62 78 ARG A O 1
ATOM 584 N N . TYR A 1 79 ? -3.484 1.178 8.833 1.00 94.69 79 TYR A N 1
ATOM 585 C CA . TYR A 1 79 ? -4.422 0.590 9.799 1.00 94.69 79 TYR A CA 1
ATOM 586 C C . TYR A 1 79 ? -4.387 1.313 11.154 1.00 94.69 79 TYR A C 1
ATOM 588 O O . TYR A 1 79 ? -5.433 1.604 11.732 1.00 94.69 79 TYR A O 1
ATOM 596 N N . ARG A 1 80 ? -3.187 1.643 11.648 1.00 92.69 80 ARG A N 1
ATOM 597 C CA . ARG A 1 80 ? -3.003 2.358 12.920 1.00 92.69 80 ARG A CA 1
ATOM 598 C C . ARG A 1 80 ? -3.468 3.815 12.861 1.00 92.69 80 ARG A C 1
ATOM 600 O O . ARG A 1 80 ? -3.918 4.333 13.879 1.00 92.69 80 ARG A O 1
ATOM 607 N N . ALA A 1 81 ? -3.392 4.452 11.694 1.00 92.62 81 ALA A N 1
ATOM 608 C CA . ALA A 1 81 ? -3.871 5.817 11.486 1.00 92.62 81 ALA A CA 1
ATOM 609 C C . ALA A 1 81 ? -5.408 5.926 11.409 1.00 92.62 81 ALA A C 1
ATOM 611 O O . ALA A 1 81 ? -5.951 7.003 11.645 1.00 92.62 81 ALA A O 1
ATOM 612 N N . ILE A 1 82 ? -6.118 4.833 11.106 1.00 94.06 82 ILE A N 1
ATOM 613 C CA . ILE A 1 82 ? -7.588 4.804 11.092 1.00 94.06 82 ILE A CA 1
ATOM 614 C C . ILE A 1 82 ? -8.113 4.955 12.525 1.00 94.06 82 ILE A C 1
ATOM 616 O O . ILE A 1 82 ? -7.686 4.232 13.431 1.00 94.06 82 ILE A O 1
ATOM 620 N N . SER A 1 83 ? -9.047 5.882 12.733 1.00 93.25 83 SER A N 1
ATOM 621 C CA . SER A 1 83 ? -9.555 6.249 14.059 1.00 93.25 83 SER A CA 1
ATOM 622 C C . SER A 1 83 ? -10.695 5.355 14.543 1.00 93.25 83 SER A C 1
ATOM 624 O O . SER A 1 83 ? -10.789 5.108 15.745 1.00 93.25 83 SER A O 1
ATOM 626 N N . THR A 1 84 ? -11.539 4.845 13.642 1.00 95.56 84 THR A N 1
ATOM 627 C CA . THR A 1 84 ? -12.718 4.056 14.020 1.00 95.56 84 THR A CA 1
ATOM 628 C C . THR A 1 84 ? -12.494 2.552 13.870 1.00 95.56 84 THR A C 1
ATOM 630 O O . THR A 1 84 ? -11.794 2.075 12.975 1.00 95.56 84 THR A O 1
ATOM 633 N N . GLU A 1 85 ? -13.118 1.771 14.751 1.00 94.25 85 GLU A N 1
ATOM 634 C CA . GLU A 1 85 ? -13.014 0.310 14.711 1.00 94.25 85 GLU A CA 1
ATOM 635 C C . GLU A 1 85 ? -13.719 -0.298 13.489 1.00 94.25 85 GLU A C 1
ATOM 637 O O . GLU A 1 85 ? -13.203 -1.235 12.883 1.00 94.25 85 GLU A O 1
ATOM 642 N N . ALA A 1 86 ? -14.841 0.288 13.061 1.00 96.50 86 ALA A N 1
ATOM 643 C CA . ALA A 1 86 ? -15.559 -0.147 11.865 1.00 96.50 86 ALA A CA 1
ATOM 644 C C . ALA A 1 86 ? -14.706 0.002 10.589 1.00 96.50 86 ALA A C 1
ATOM 646 O O . ALA A 1 86 ? -14.628 -0.925 9.782 1.00 96.50 86 ALA A O 1
ATOM 647 N N . GLU A 1 87 ? -14.011 1.131 10.422 1.00 95.62 87 GLU A N 1
ATOM 648 C CA . GLU A 1 87 ? -13.116 1.351 9.278 1.00 95.62 87 GLU A CA 1
ATOM 649 C C . GLU A 1 87 ? -11.879 0.449 9.337 1.00 95.62 87 GLU A C 1
ATOM 651 O O . GLU A 1 87 ? -11.437 -0.058 8.304 1.00 95.62 87 GLU A O 1
ATOM 656 N N . ARG A 1 88 ? -11.339 0.190 10.537 1.00 96.12 88 ARG A N 1
ATOM 657 C CA . ARG A 1 88 ? -10.249 -0.781 10.722 1.00 96.12 88 ARG A CA 1
ATOM 658 C C . ARG A 1 88 ? -10.675 -2.181 10.301 1.00 96.12 88 ARG A C 1
ATOM 660 O O . ARG A 1 88 ? -9.925 -2.849 9.588 1.00 96.12 88 ARG A O 1
ATOM 667 N N . LEU A 1 89 ? -11.875 -2.614 10.690 1.00 96.50 89 LEU A N 1
ATOM 668 C CA . LEU A 1 89 ? -12.428 -3.908 10.296 1.00 96.50 89 LEU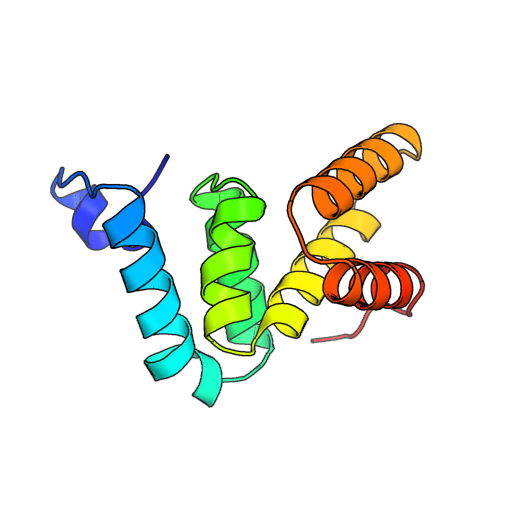 A CA 1
ATOM 669 C C . LEU A 1 89 ? -12.602 -3.991 8.773 1.00 96.50 89 LEU A C 1
ATOM 671 O O . LEU A 1 89 ? -12.177 -4.969 8.163 1.00 96.50 89 LEU A O 1
ATOM 675 N N . ALA A 1 90 ? -13.157 -2.950 8.146 1.00 96.94 90 ALA A N 1
ATOM 676 C CA . ALA A 1 90 ? -13.332 -2.892 6.695 1.00 96.94 90 ALA A CA 1
ATOM 677 C C . ALA A 1 90 ? -11.989 -2.932 5.943 1.00 96.94 90 ALA A C 1
ATOM 679 O O . ALA A 1 90 ? -11.829 -3.677 4.968 1.00 96.94 90 ALA A O 1
ATOM 680 N N . PHE A 1 91 ? -10.992 -2.183 6.421 1.00 96.50 91 PHE A N 1
ATOM 681 C CA . PHE A 1 91 ? -9.649 -2.208 5.850 1.00 96.50 91 PHE A CA 1
ATOM 682 C C . PHE A 1 91 ? -8.993 -3.583 6.018 1.00 96.50 91 PHE A C 1
ATOM 684 O O . PHE A 1 91 ? -8.455 -4.123 5.053 1.00 96.50 91 PHE A O 1
ATOM 691 N N . ARG A 1 92 ? -9.104 -4.207 7.198 1.00 97.00 92 ARG A N 1
ATOM 692 C CA . ARG A 1 92 ? -8.596 -5.566 7.429 1.00 97.00 92 ARG A CA 1
ATOM 693 C C . ARG A 1 92 ? -9.261 -6.585 6.504 1.00 97.00 92 ARG A C 1
ATOM 695 O O . ARG A 1 92 ? -8.556 -7.392 5.908 1.00 97.00 92 ARG A O 1
ATOM 702 N N . SER A 1 93 ? -10.580 -6.533 6.332 1.00 97.50 93 SER A N 1
ATOM 703 C CA . SER A 1 93 ? -11.295 -7.400 5.383 1.00 97.50 93 SER A CA 1
ATOM 704 C C . SER A 1 93 ? -10.779 -7.231 3.953 1.00 97.50 93 SER A C 1
ATOM 706 O O . SER A 1 93 ? -10.619 -8.214 3.235 1.00 97.50 93 SER A O 1
ATOM 708 N N . THR A 1 94 ? -10.435 -6.002 3.559 1.00 96.94 94 THR A N 1
ATOM 709 C CA . THR A 1 94 ? -9.811 -5.724 2.256 1.00 96.94 94 THR A CA 1
ATOM 710 C C . THR A 1 94 ? -8.426 -6.362 2.146 1.00 96.94 94 THR A C 1
ATOM 712 O O . THR A 1 94 ? -8.124 -6.976 1.123 1.00 96.94 94 THR A O 1
ATOM 715 N N . VAL A 1 95 ? -7.594 -6.265 3.192 1.00 97.25 95 VAL A N 1
ATOM 716 C CA . VAL A 1 95 ? -6.275 -6.919 3.242 1.00 97.25 95 VAL A CA 1
ATOM 717 C C . VAL A 1 95 ? -6.421 -8.432 3.097 1.00 97.25 95 VAL A C 1
ATOM 719 O O . VAL A 1 95 ? -5.757 -9.023 2.250 1.00 97.25 95 VAL A O 1
ATOM 722 N N . VAL A 1 96 ? -7.335 -9.043 3.852 1.00 97.81 96 VAL A N 1
ATOM 723 C CA . VAL A 1 96 ? -7.604 -10.488 3.792 1.00 97.81 96 VAL A CA 1
ATOM 724 C C . VAL A 1 96 ? -8.053 -10.920 2.396 1.00 97.81 96 VAL A C 1
ATOM 726 O O . VAL A 1 96 ? -7.565 -11.921 1.887 1.00 97.81 96 VAL A O 1
ATOM 729 N N . ALA A 1 97 ? -8.939 -10.159 1.752 1.00 97.44 97 ALA A N 1
ATOM 730 C CA . ALA A 1 97 ? -9.444 -10.494 0.422 1.00 97.44 97 ALA A CA 1
ATOM 731 C C . ALA A 1 97 ? -8.413 -10.289 -0.706 1.00 97.44 97 ALA A C 1
ATOM 733 O O . ALA A 1 97 ? -8.548 -10.883 -1.772 1.00 97.44 97 ALA A O 1
ATOM 734 N N . SER A 1 98 ? -7.408 -9.433 -0.497 1.00 96.88 98 SER A N 1
ATOM 735 C CA . SER A 1 98 ? -6.498 -8.975 -1.559 1.00 96.88 98 SER A CA 1
ATOM 736 C C . SER A 1 98 ? -5.094 -9.582 -1.497 1.00 96.88 98 SER A C 1
ATOM 738 O O . SER A 1 98 ? -4.271 -9.281 -2.360 1.00 96.88 98 SER A O 1
ATOM 740 N N . THR A 1 99 ? -4.776 -10.360 -0.460 1.00 97.31 99 THR A N 1
ATOM 741 C CA . THR A 1 99 ? -3.406 -10.818 -0.168 1.00 97.31 99 THR A CA 1
ATOM 742 C C . THR A 1 99 ? -3.373 -12.289 0.259 1.00 97.31 99 THR A C 1
ATOM 744 O O . THR A 1 99 ? -4.412 -12.945 0.324 1.00 97.31 99 THR A O 1
ATOM 747 N N . SER A 1 100 ? -2.179 -12.837 0.506 1.00 96.50 100 SER A N 1
ATOM 748 C CA . SER A 1 100 ? -2.023 -14.228 0.950 1.00 96.50 100 SER A CA 1
ATOM 749 C C . SER A 1 100 ? -2.188 -14.387 2.473 1.00 96.50 100 SER A C 1
ATOM 751 O O . SER A 1 100 ? -1.986 -13.424 3.220 1.00 96.50 100 SER A O 1
ATOM 753 N N . PRO A 1 101 ? -2.494 -15.598 2.976 1.00 96.94 101 PRO A N 1
ATOM 754 C CA . PRO A 1 101 ? -2.579 -15.861 4.415 1.00 96.94 101 PRO A CA 1
ATOM 755 C C . PRO A 1 101 ? -1.304 -15.491 5.192 1.00 96.94 101 PRO A C 1
ATOM 757 O O . PRO A 1 101 ? -1.383 -14.966 6.303 1.00 96.94 101 PRO A O 1
ATOM 760 N N . GLU A 1 102 ? -0.126 -15.705 4.604 1.00 95.94 102 GLU A N 1
ATOM 761 C CA . GLU A 1 102 ? 1.166 -15.368 5.213 1.00 95.94 102 GLU A CA 1
ATOM 762 C C . GLU A 1 102 ? 1.330 -13.852 5.355 1.00 95.94 102 GLU A C 1
ATOM 764 O O . GLU A 1 102 ? 1.798 -13.366 6.386 1.00 95.94 102 GLU A O 1
ATOM 769 N N . PHE A 1 103 ? 0.894 -13.091 4.345 1.00 97.25 103 PHE A N 1
ATOM 770 C CA . PHE A 1 103 ? 0.876 -11.634 4.413 1.00 97.25 103 PHE A CA 1
ATOM 771 C C . PHE A 1 103 ? -0.037 -11.148 5.540 1.00 97.25 103 PHE A C 1
ATOM 773 O O . PHE A 1 103 ? 0.363 -10.287 6.324 1.00 97.25 103 PHE A O 1
ATOM 780 N N . VAL A 1 104 ? -1.243 -11.716 5.648 1.00 97.56 104 VAL A N 1
ATOM 781 C CA . VAL A 1 104 ? -2.212 -11.367 6.699 1.00 97.56 104 VAL A CA 1
ATOM 782 C C . VAL A 1 104 ? -1.627 -11.623 8.087 1.00 97.56 104 VAL A C 1
ATOM 784 O O . VAL A 1 104 ? -1.757 -10.771 8.963 1.00 97.56 104 VAL A O 1
ATOM 787 N N . ALA A 1 105 ? -0.933 -12.748 8.283 1.00 96.00 105 ALA A N 1
ATOM 788 C CA . ALA A 1 105 ? -0.290 -13.060 9.556 1.00 96.00 105 ALA A CA 1
ATOM 789 C C . ALA A 1 105 ? 0.759 -12.003 9.947 1.00 96.00 105 ALA 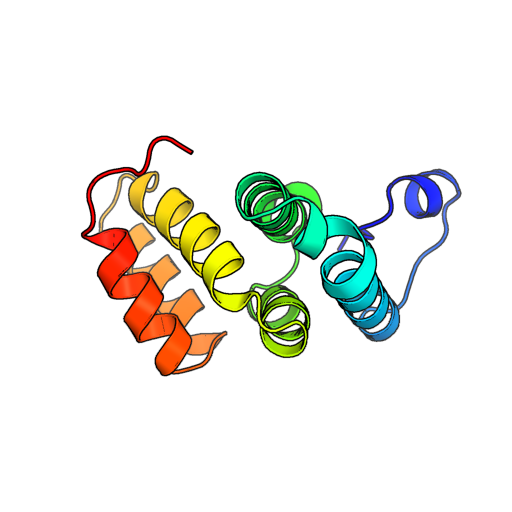A C 1
ATOM 791 O O . ALA A 1 105 ? 0.764 -11.521 11.082 1.00 96.00 105 ALA A O 1
ATOM 792 N N . VAL A 1 106 ? 1.611 -11.588 9.002 1.00 95.25 106 VAL A N 1
ATOM 793 C CA . VAL A 1 106 ? 2.604 -10.523 9.228 1.00 95.25 106 VAL A CA 1
ATOM 794 C C . VAL A 1 106 ? 1.918 -9.183 9.503 1.00 95.25 106 VAL A C 1
ATOM 796 O O . VAL A 1 106 ? 2.275 -8.485 10.452 1.00 95.25 106 VAL A O 1
ATOM 799 N N . PHE A 1 107 ? 0.905 -8.831 8.713 1.00 96.75 107 PHE A N 1
ATOM 800 C CA . PHE A 1 107 ? 0.121 -7.611 8.887 1.00 96.75 107 PHE A CA 1
ATOM 801 C C . PHE A 1 107 ? -0.531 -7.530 10.277 1.00 96.75 107 PHE A C 1
ATOM 803 O O . PHE A 1 107 ? -0.396 -6.506 10.950 1.00 96.75 107 PHE A O 1
ATOM 810 N N . ASP A 1 108 ? -1.181 -8.600 10.742 1.00 95.88 108 ASP A N 1
ATOM 811 C CA . ASP A 1 108 ? -1.852 -8.639 12.047 1.00 95.88 108 ASP A CA 1
ATOM 812 C C . ASP A 1 108 ? -0.854 -8.455 13.209 1.00 95.88 108 ASP A C 1
ATOM 814 O O . ASP A 1 108 ? -1.165 -7.778 14.195 1.00 95.88 108 ASP A O 1
ATOM 818 N N . VAL A 1 109 ? 0.363 -9.003 13.092 1.00 95.12 109 VAL A N 1
ATOM 819 C CA . VAL A 1 109 ? 1.451 -8.776 14.061 1.00 95.12 109 VAL A CA 1
ATOM 820 C C . VAL A 1 109 ? 1.897 -7.312 14.040 1.00 95.12 109 VAL A C 1
ATOM 822 O O . VAL A 1 109 ? 1.988 -6.678 15.093 1.00 95.12 109 VAL A O 1
ATOM 825 N N . LEU A 1 110 ? 2.127 -6.743 12.855 1.00 94.50 110 LEU A N 1
ATOM 826 C CA . LEU A 1 110 ? 2.583 -5.358 12.700 1.00 94.50 110 LEU A CA 1
ATOM 827 C C . LEU A 1 110 ? 1.549 -4.324 13.167 1.00 94.50 110 LEU A C 1
ATOM 829 O O . LEU A 1 110 ? 1.932 -3.256 13.646 1.00 94.50 110 LEU A O 1
ATOM 833 N N . CYS A 1 111 ? 0.254 -4.632 13.071 1.00 93.56 111 CYS A N 1
ATOM 834 C CA . CYS A 1 111 ? -0.813 -3.776 13.593 1.00 93.56 111 CYS A CA 1
ATOM 835 C C . CYS A 1 111 ? -0.784 -3.663 15.122 1.00 93.56 111 CYS A C 1
ATOM 837 O O . CYS A 1 111 ? -1.147 -2.620 15.663 1.00 93.56 111 CYS A O 1
ATOM 839 N N . LYS A 1 112 ? -0.352 -4.727 15.811 1.00 89.75 112 LYS A N 1
ATOM 840 C CA . LYS A 1 112 ? -0.248 -4.793 17.279 1.00 89.75 112 LYS A CA 1
ATOM 841 C C . LYS A 1 112 ? 1.116 -4.336 17.800 1.00 89.75 112 LYS A C 1
ATOM 843 O O . LYS A 1 112 ? 1.244 -4.020 18.979 1.00 89.75 112 LYS A O 1
ATOM 848 N N . ALA A 1 113 ? 2.131 -4.312 16.940 1.00 85.25 113 ALA A N 1
ATOM 849 C CA . ALA A 1 113 ? 3.470 -3.872 17.296 1.00 85.25 113 ALA A CA 1
ATOM 850 C C . ALA A 1 113 ? 3.525 -2.358 17.567 1.00 85.25 113 ALA A C 1
ATOM 852 O O . ALA A 1 113 ? 2.823 -1.559 16.931 1.00 85.25 113 ALA A O 1
ATOM 853 N N . ALA A 1 114 ? 4.422 -1.957 18.473 1.00 67.94 114 ALA A N 1
ATOM 854 C CA . ALA A 1 114 ? 4.748 -0.550 18.681 1.00 67.94 114 ALA A CA 1
ATOM 855 C C . ALA A 1 114 ? 5.158 0.111 17.344 1.00 67.94 114 ALA A C 1
ATOM 857 O O . ALA A 1 114 ? 5.739 -0.561 16.482 1.00 67.94 114 ALA A O 1
ATOM 858 N N . PRO A 1 115 ? 4.857 1.406 17.128 1.00 64.31 115 PRO A N 1
ATOM 859 C CA . PRO A 1 115 ? 5.276 2.112 15.924 1.00 64.31 115 PRO A CA 1
ATOM 860 C C . PRO A 1 115 ? 6.793 2.014 15.760 1.00 64.31 115 PRO A C 1
ATOM 862 O O . PRO A 1 115 ? 7.550 2.500 16.601 1.00 64.31 115 PRO A O 1
ATOM 865 N N . LEU A 1 116 ? 7.240 1.372 14.681 1.00 62.06 116 LEU A N 1
ATOM 866 C CA . LEU A 1 116 ? 8.644 1.407 14.302 1.00 62.06 116 LEU A CA 1
ATOM 867 C C . LEU A 1 116 ? 8.940 2.833 13.830 1.00 62.06 116 LEU A C 1
ATOM 869 O O . LEU A 1 116 ? 8.280 3.329 12.918 1.00 62.06 116 LEU A O 1
ATOM 873 N N . ARG A 1 117 ? 9.903 3.502 14.470 1.00 55.97 117 ARG A N 1
ATOM 874 C CA . ARG A 1 117 ? 10.471 4.750 13.947 1.00 55.97 117 ARG A CA 1
ATOM 875 C C . ARG A 1 117 ? 11.375 4.364 12.775 1.00 55.97 117 ARG A C 1
ATOM 877 O O . ARG A 1 117 ? 12.510 3.954 13.004 1.00 55.97 117 ARG A O 1
ATOM 884 N N . LEU A 1 118 ? 10.817 4.387 11.566 1.00 54.31 118 LEU A N 1
ATOM 885 C CA . LEU A 1 118 ? 11.527 4.180 10.299 1.00 54.31 118 LEU A CA 1
ATOM 886 C C . LEU A 1 118 ? 12.022 5.510 9.730 1.00 54.31 118 LEU A C 1
ATOM 888 O O . LEU A 1 118 ? 11.277 6.509 9.852 1.00 54.31 118 LEU A O 1
#

Nearest PDB structures (foldseek):
  3ebb-assembly1_B  TM=3.721E-01  e=4.676E+00  Homo sapiens
  4kmo-assembly1_B  TM=2.665E-01  e=1.972E+00  Thermochaetoides thermophila DSM 1495

pLDDT: mean 88.04, std 10.66, range [54.31, 97.81]

Radius of gyration: 14.29 Å; Cα contacts (8 Å, |Δi|>4): 115; chains: 1; bounding box: 35×30×41 Å

Sequence (118 aa):
MTCCKAGRVAVGLSCERMDQMCCAWHRIAGAFKLRGLPVLSKFAEHLLDACAWPLADVFWPFNAAGESSALALACASRYRAISTEAERLAFRSTVVASTSPEFVAVFDVLCKAAPLRL

Mean predicted aligned error: 5.14 Å